Protein AF-A0AAC9FES9-F1 (afdb_monomer)

Secondary structure (DSSP, 8-state):
--HHHHHHHHHHTT----HHHHHHHHHHIIIIIHHHHH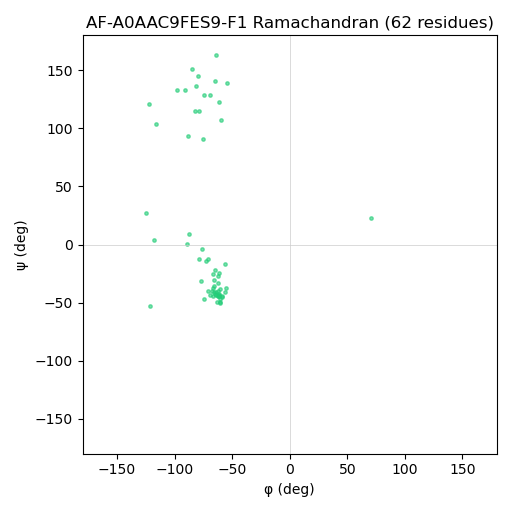TS-TTSTTTTS-SS---GGGGS----

pLDDT: mean 90.27, std 6.41, range [58.75, 97.31]

Solvent-accessible surface area (backbone atoms only — not comparable to full-atom values): 4234 Å² total; per-residue (Å²): 135,57,68,72,58,53,54,52,50,36,53,75,72,68,53,87,68,53,74,69,56,47,53,49,48,54,50,47,40,62,75,50,48,49,61,57,60,70,68,55,71,75,87,45,98,61,56,86,56,68,96,71,75,90,58,73,77,81,72,53,83,78,91,124

Foldseek 3Di:
DDLVVVVVVCVVVVHPDDPVRSVVVVCCCVPPVVVVVVPQDPPDPCSVPDPDDDDCVVVDDDPD

Radius of gyration: 18.67 Å; Cα contacts (8 Å, |Δi|>4): 15; chains: 1; bounding box: 37×44×36 Å

Structure (mmCIF, N/CA/C/O backbone):
data_AF-A0AAC9FES9-F1
#
_entry.id   AF-A0AAC9FES9-F1
#
loop_
_atom_site.group_PDB
_atom_site.id
_atom_site.type_symbol
_atom_site.label_atom_id
_atom_site.label_alt_id
_atom_site.label_comp_id
_atom_site.label_asym_id
_atom_site.label_entity_id
_atom_site.label_seq_id
_atom_site.pdbx_PDB_ins_code
_atom_site.Cartn_x
_atom_site.Cartn_y
_atom_site.Cartn_z
_atom_site.occupancy
_atom_site.B_iso_or_equiv
_atom_site.auth_seq_id
_atom_site.auth_comp_id
_atom_site.auth_asym_id
_atom_site.auth_atom_id
_atom_site.pdbx_PDB_model_num
ATOM 1 N N . MET A 1 1 ? -5.784 8.630 -0.671 1.00 82.88 1 MET A N 1
ATOM 2 C CA . MET A 1 1 ? -6.788 7.545 -0.879 1.00 82.88 1 MET A CA 1
ATOM 3 C C . MET A 1 1 ? -7.783 7.586 0.274 1.00 82.88 1 MET A C 1
ATOM 5 O O . MET A 1 1 ? -7.360 7.922 1.376 1.00 82.88 1 MET A O 1
ATOM 9 N N . LYS A 1 2 ? -9.075 7.320 0.063 1.00 90.31 2 LYS A N 1
ATOM 10 C CA . LYS A 1 2 ? -10.061 7.359 1.159 1.00 90.31 2 LYS A CA 1
ATOM 11 C C . LYS A 1 2 ? -10.108 6.021 1.924 1.00 90.31 2 LYS A C 1
ATOM 13 O O . LYS A 1 2 ? -9.833 4.985 1.315 1.00 90.31 2 LYS A O 1
ATOM 18 N N . PRO A 1 3 ? -10.453 5.995 3.226 1.00 90.62 3 PRO A N 1
ATOM 19 C CA . PRO A 1 3 ? -10.474 4.759 4.018 1.00 90.62 3 PRO A CA 1
ATOM 20 C C . PRO A 1 3 ? -11.345 3.643 3.420 1.00 90.62 3 PRO A C 1
ATOM 22 O O . PRO A 1 3 ? -10.958 2.479 3.436 1.00 90.62 3 PRO A O 1
ATOM 25 N N . GLU A 1 4 ? -12.485 3.982 2.824 1.00 93.69 4 GLU A N 1
ATOM 26 C CA . GLU A 1 4 ? -13.383 3.031 2.165 1.00 93.69 4 GLU A CA 1
ATOM 27 C C . GLU A 1 4 ? -12.740 2.315 0.963 1.00 93.69 4 GLU A C 1
ATOM 29 O O . GLU A 1 4 ? -12.999 1.134 0.730 1.00 93.69 4 GLU A O 1
ATOM 34 N N . GLU A 1 5 ? -11.850 2.994 0.235 1.00 94.62 5 GLU A N 1
ATOM 35 C CA . GLU A 1 5 ? -11.099 2.409 -0.880 1.00 94.62 5 GLU A CA 1
ATOM 36 C C . GLU A 1 5 ? -10.049 1.423 -0.349 1.00 94.62 5 GLU A C 1
ATOM 38 O O . GLU A 1 5 ? -9.893 0.327 -0.888 1.00 94.62 5 GLU A O 1
ATOM 43 N N . ILE A 1 6 ? -9.383 1.771 0.758 1.00 93.12 6 ILE A N 1
ATOM 44 C CA . ILE A 1 6 ? -8.408 0.903 1.436 1.00 93.12 6 ILE A CA 1
ATOM 45 C C . ILE A 1 6 ? -9.099 -0.361 1.967 1.00 93.12 6 ILE A C 1
ATOM 47 O O . ILE A 1 6 ? -8.567 -1.459 1.807 1.00 93.12 6 ILE A O 1
ATOM 51 N N . ALA A 1 7 ? -10.305 -0.238 2.532 1.00 92.38 7 ALA A N 1
ATOM 52 C CA . ALA A 1 7 ? -11.096 -1.380 2.995 1.00 92.38 7 ALA A CA 1
ATOM 53 C C . ALA A 1 7 ? -11.456 -2.339 1.850 1.00 92.38 7 ALA A C 1
ATOM 55 O O . ALA A 1 7 ? -11.314 -3.558 1.984 1.00 92.38 7 ALA A O 1
ATOM 56 N N . ALA A 1 8 ? -11.883 -1.799 0.704 1.00 94.50 8 ALA A N 1
ATOM 57 C CA . ALA A 1 8 ? -12.184 -2.604 -0.476 1.00 94.50 8 ALA A CA 1
ATOM 58 C C . ALA A 1 8 ? -10.937 -3.343 -0.991 1.00 94.50 8 ALA A C 1
ATOM 60 O O . ALA A 1 8 ? -10.999 -4.541 -1.273 1.00 94.50 8 ALA A O 1
ATOM 61 N N . LEU A 1 9 ? -9.791 -2.660 -1.060 1.00 95.25 9 LEU A N 1
ATOM 62 C CA . LEU A 1 9 ? -8.524 -3.254 -1.492 1.00 95.25 9 LEU A CA 1
ATOM 63 C C . LEU A 1 9 ? -8.035 -4.348 -0.538 1.00 95.25 9 LEU A C 1
ATOM 65 O O . LEU A 1 9 ? -7.641 -5.415 -1.004 1.00 95.25 9 LEU A O 1
ATOM 69 N N . ALA A 1 10 ? -8.108 -4.125 0.776 1.00 94.31 10 ALA A N 1
ATOM 70 C CA . ALA A 1 10 ? -7.741 -5.128 1.774 1.00 94.31 10 ALA A CA 1
ATOM 71 C C . ALA A 1 10 ? -8.583 -6.405 1.616 1.00 94.31 10 ALA A C 1
ATOM 73 O O . ALA A 1 10 ? -8.037 -7.508 1.572 1.00 94.31 10 ALA A O 1
ATOM 74 N N . LYS A 1 11 ? -9.898 -6.255 1.407 1.00 94.38 11 LYS A N 1
ATOM 75 C CA . LYS A 1 11 ? -10.799 -7.381 1.139 1.00 94.38 11 LYS A CA 1
ATOM 76 C C . LYS A 1 11 ? -10.445 -8.118 -0.154 1.00 94.38 11 LYS A C 1
ATOM 78 O O . LYS A 1 11 ? -10.425 -9.346 -0.167 1.00 94.38 11 LYS A O 1
ATOM 83 N N . HIS A 1 12 ? -10.159 -7.399 -1.240 1.00 97.12 12 HIS A N 1
ATOM 84 C CA . HIS A 1 12 ? -9.760 -8.015 -2.511 1.00 97.12 12 HIS A CA 1
ATOM 85 C C . HIS A 1 12 ? -8.408 -8.728 -2.435 1.00 97.12 12 HIS A C 1
ATOM 87 O O . HIS A 1 12 ? -8.214 -9.732 -3.116 1.00 97.12 12 HIS A O 1
ATOM 93 N N . ALA A 1 13 ? -7.506 -8.249 -1.582 1.00 95.81 13 ALA A N 1
ATOM 94 C CA . ALA A 1 13 ? -6.245 -8.911 -1.276 1.00 95.81 13 ALA A CA 1
ATOM 95 C C . ALA A 1 13 ? -6.407 -10.128 -0.341 1.00 95.81 13 ALA A C 1
ATOM 97 O O . ALA A 1 13 ? -5.422 -10.806 -0.061 1.00 95.81 13 ALA A O 1
ATOM 98 N N . GLY A 1 14 ? -7.623 -10.412 0.144 1.00 96.25 14 GLY A N 1
ATOM 99 C CA . GLY A 1 14 ? -7.887 -11.506 1.079 1.00 96.25 14 GLY A CA 1
ATOM 100 C C . GLY A 1 14 ? -7.332 -11.259 2.483 1.00 96.25 14 GLY A C 1
ATOM 101 O O . GLY A 1 14 ? -7.089 -12.215 3.214 1.00 96.25 14 GLY A O 1
ATOM 102 N N . LEU A 1 15 ? -7.104 -9.996 2.857 1.00 95.25 15 LEU A N 1
ATOM 103 C CA . LEU A 1 15 ? -6.639 -9.629 4.190 1.00 95.25 15 LEU A CA 1
ATOM 104 C C . LEU A 1 15 ? -7.828 -9.577 5.152 1.00 95.25 15 LEU A C 1
ATOM 106 O O . LEU A 1 15 ? -8.708 -8.726 5.014 1.00 95.25 15 LEU A O 1
ATOM 110 N N . ASP A 1 16 ? -7.831 -10.472 6.137 1.00 94.12 16 ASP A N 1
ATOM 111 C CA . ASP A 1 16 ? -8.752 -10.416 7.271 1.00 94.12 16 ASP A CA 1
ATOM 112 C C . ASP A 1 16 ? -8.123 -9.564 8.378 1.00 94.12 16 ASP A C 1
ATOM 114 O O . ASP A 1 16 ? -7.280 -10.030 9.146 1.00 94.12 16 ASP A O 1
ATOM 118 N N . LEU A 1 17 ? -8.445 -8.269 8.373 1.00 94.00 17 LEU A N 1
ATOM 119 C CA . LEU A 1 17 ? -7.859 -7.290 9.283 1.00 94.00 17 LEU A CA 1
ATOM 120 C C . LEU A 1 17 ? -8.787 -7.044 10.468 1.00 94.00 17 LEU 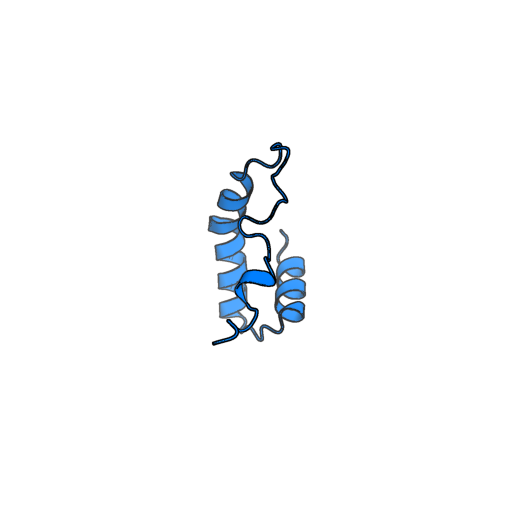A C 1
ATOM 122 O O . LEU A 1 17 ? -9.971 -6.745 10.299 1.00 94.00 17 LEU A O 1
ATOM 126 N N . SER A 1 18 ? -8.225 -7.067 11.675 1.00 96.62 18 SER A N 1
ATOM 127 C CA . SER A 1 18 ? -8.907 -6.516 12.842 1.00 96.62 18 SER A CA 1
ATOM 128 C C . SER A 1 18 ? -9.100 -5.001 12.687 1.00 96.62 18 SER A C 1
ATOM 130 O O . SER A 1 18 ? -8.408 -4.338 11.910 1.00 96.62 18 SER A O 1
ATOM 132 N N . ALA A 1 19 ? -10.002 -4.419 13.482 1.00 94.75 19 ALA A N 1
ATOM 133 C CA . ALA A 1 19 ? -10.215 -2.971 13.482 1.00 94.75 19 ALA A CA 1
ATOM 134 C C . ALA A 1 19 ? -8.918 -2.185 13.762 1.00 94.75 19 ALA A C 1
ATOM 136 O O . ALA A 1 19 ? -8.640 -1.204 13.079 1.00 94.75 19 ALA A O 1
ATOM 137 N N . SER A 1 20 ? -8.085 -2.655 14.701 1.00 97.06 20 SER A N 1
ATOM 138 C CA . SER A 1 20 ? -6.815 -1.996 15.031 1.00 97.06 20 SER A CA 1
ATOM 139 C C . SER A 1 20 ? -5.795 -2.080 13.894 1.00 97.06 20 SER A C 1
ATOM 141 O O . SER A 1 20 ? -5.123 -1.097 13.601 1.00 97.06 20 SER A O 1
ATOM 143 N N . GLN A 1 21 ? -5.708 -3.227 13.212 1.00 97.31 21 GLN A N 1
ATOM 144 C CA . GLN A 1 21 ? -4.830 -3.396 12.050 1.00 97.31 21 GLN A CA 1
ATOM 145 C C . GLN A 1 21 ? -5.283 -2.529 10.876 1.00 97.31 21 GLN A C 1
ATOM 147 O O . GLN A 1 21 ? -4.459 -1.982 10.145 1.00 97.31 21 GLN A O 1
ATO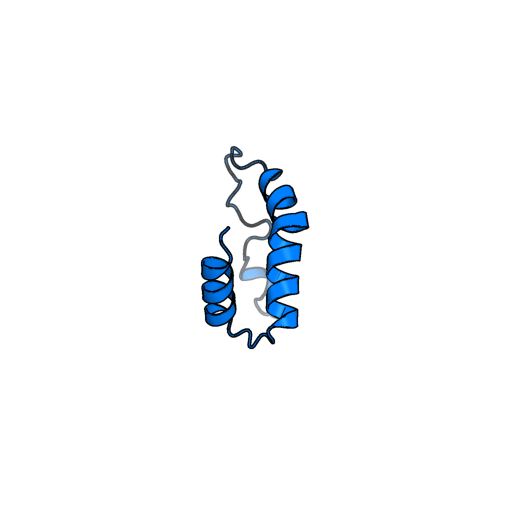M 152 N N . PHE A 1 22 ? -6.596 -2.389 10.693 1.00 96.56 22 PHE A N 1
ATOM 153 C CA . PHE A 1 22 ? -7.145 -1.533 9.656 1.00 96.56 22 PHE A CA 1
ATOM 154 C C . PHE A 1 22 ? -6.855 -0.049 9.925 1.00 96.56 22 PHE A C 1
ATOM 156 O O . PHE A 1 22 ? -6.412 0.658 9.019 1.00 96.56 22 PHE A O 1
ATOM 163 N N . GLU A 1 23 ? -7.027 0.424 11.162 1.00 96.44 23 GLU A N 1
ATOM 164 C CA . GLU A 1 23 ? -6.660 1.797 11.539 1.00 96.44 23 GLU A CA 1
ATOM 165 C C . GLU A 1 23 ? -5.162 2.070 11.359 1.00 96.44 23 GLU A C 1
ATOM 167 O O . GLU A 1 23 ? -4.779 3.117 10.824 1.00 96.44 23 GLU A O 1
ATOM 172 N N . GLU A 1 24 ? -4.310 1.118 11.748 1.00 96.62 24 GLU A N 1
ATOM 173 C CA . GLU A 1 24 ? -2.865 1.211 11.544 1.00 96.62 24 GLU A CA 1
ATOM 174 C C . GLU A 1 24 ? -2.516 1.284 10.052 1.00 96.62 24 GLU A C 1
ATOM 176 O O . GLU A 1 24 ? -1.714 2.130 9.648 1.00 96.62 24 GLU A O 1
ATOM 181 N N . LEU A 1 25 ? -3.155 0.459 9.216 1.00 95.12 25 LEU A N 1
ATOM 182 C CA . LEU A 1 25 ? -2.969 0.463 7.766 1.00 95.12 25 LEU A CA 1
ATOM 183 C C . LEU A 1 25 ? -3.349 1.815 7.154 1.00 95.12 25 LEU A C 1
ATOM 185 O O . LEU A 1 25 ? -2.561 2.381 6.397 1.00 95.12 25 LEU A O 1
ATOM 189 N N . VAL A 1 26 ? -4.531 2.345 7.484 1.00 95.94 26 VAL A N 1
ATOM 190 C CA . VAL A 1 26 ? -5.008 3.639 6.967 1.00 95.94 26 VAL A CA 1
ATOM 191 C C . VAL A 1 26 ? -4.055 4.762 7.376 1.00 95.94 26 VAL A C 1
ATOM 193 O O . VAL A 1 26 ? -3.642 5.565 6.534 1.00 95.94 26 VAL A O 1
ATOM 196 N N . THR A 1 27 ? -3.657 4.785 8.650 1.00 96.00 27 THR A N 1
ATOM 197 C CA . THR A 1 27 ? -2.747 5.799 9.197 1.00 96.00 27 THR A CA 1
ATOM 198 C C . THR A 1 27 ? -1.379 5.730 8.528 1.00 96.00 27 THR A C 1
ATOM 200 O O . THR A 1 27 ? -0.869 6.739 8.041 1.00 96.00 27 THR A O 1
ATOM 203 N N . THR A 1 28 ? -0.797 4.534 8.444 1.00 95.31 28 THR A N 1
ATOM 204 C CA . THR A 1 28 ? 0.531 4.313 7.859 1.00 95.31 28 THR A CA 1
ATOM 205 C C . THR A 1 28 ? 0.539 4.625 6.367 1.00 95.31 28 THR A C 1
ATOM 207 O O . THR A 1 28 ? 1.476 5.256 5.865 1.00 95.31 28 THR A O 1
ATOM 210 N N . PHE A 1 29 ? -0.518 4.238 5.648 1.00 94.06 29 PHE A N 1
ATOM 211 C CA . PHE A 1 29 ? -0.639 4.526 4.227 1.00 94.06 29 PHE A CA 1
ATOM 212 C C . PHE A 1 29 ? -0.639 6.035 3.966 1.00 94.06 29 PHE A C 1
ATOM 214 O O . PHE A 1 29 ? 0.159 6.509 3.158 1.00 94.06 29 PHE A O 1
ATOM 221 N N . GLY A 1 30 ? -1.478 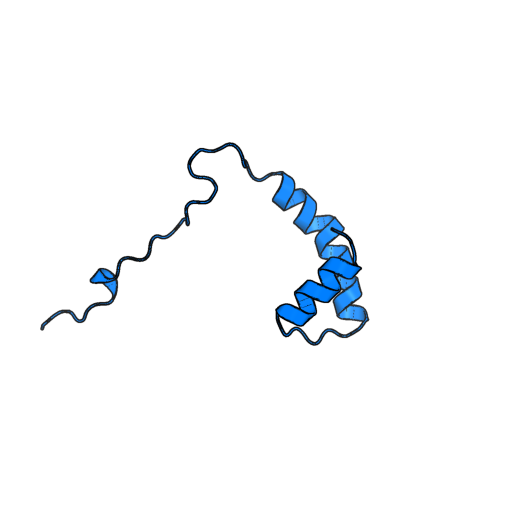6.794 4.676 1.00 92.81 30 GLY A N 1
ATOM 222 C CA . GLY A 1 30 ? -1.574 8.244 4.493 1.00 92.81 30 GLY A CA 1
ATOM 223 C C . GLY A 1 30 ? -0.336 9.004 4.976 1.00 92.81 30 GLY A C 1
ATOM 224 O O . GLY A 1 30 ? 0.158 9.890 4.283 1.00 92.81 30 GLY A O 1
ATOM 225 N N . ALA A 1 31 ? 0.197 8.652 6.149 1.00 94.19 31 ALA A N 1
ATOM 226 C CA . ALA A 1 31 ? 1.296 9.394 6.764 1.00 94.19 31 ALA A CA 1
ATOM 227 C C . ALA A 1 31 ? 2.664 9.111 6.123 1.00 94.19 31 ALA A C 1
ATOM 229 O O . ALA A 1 31 ? 3.525 9.991 6.108 1.00 94.19 31 ALA A O 1
ATOM 230 N N . VAL A 1 32 ? 2.885 7.894 5.612 1.00 94.62 32 VAL A N 1
ATOM 231 C CA . VAL A 1 32 ? 4.216 7.443 5.172 1.00 94.62 32 VAL A CA 1
ATOM 232 C C . VAL A 1 32 ? 4.229 7.046 3.699 1.00 94.62 32 VAL A C 1
ATOM 234 O O . VAL A 1 32 ? 5.047 7.554 2.930 1.00 94.62 32 VAL A O 1
ATOM 237 N N . ILE A 1 33 ? 3.324 6.159 3.279 1.00 93.38 33 ILE A N 1
ATOM 238 C CA . ILE A 1 33 ? 3.385 5.549 1.943 1.00 93.38 33 ILE A CA 1
ATOM 239 C C . ILE A 1 33 ? 2.964 6.529 0.844 1.00 93.38 33 ILE A C 1
ATOM 241 O O . ILE A 1 33 ? 3.664 6.658 -0.161 1.00 93.38 33 ILE A O 1
ATOM 245 N N . GLU A 1 34 ? 1.858 7.252 1.018 1.00 92.69 34 GLU A N 1
ATOM 246 C CA . GLU A 1 34 ? 1.336 8.185 0.013 1.00 92.69 34 GLU A CA 1
ATOM 247 C C . GLU A 1 34 ? 2.358 9.292 -0.344 1.00 92.69 34 GLU A C 1
ATOM 249 O O . GLU A 1 34 ? 2.630 9.470 -1.539 1.00 92.69 34 GLU A O 1
ATOM 254 N N . PRO A 1 35 ? 3.051 9.939 0.619 1.00 93.75 35 PRO A N 1
ATOM 255 C CA . PRO A 1 35 ? 4.154 10.855 0.318 1.00 93.75 35 PRO A CA 1
ATOM 256 C C . PRO A 1 35 ? 5.326 10.199 -0.424 1.00 93.75 35 PRO A C 1
ATOM 258 O O . PRO A 1 35 ? 5.914 10.807 -1.321 1.00 93.75 35 PRO A O 1
ATOM 261 N N . MET A 1 36 ? 5.688 8.955 -0.088 1.00 94.12 36 MET A N 1
ATOM 262 C CA . MET A 1 36 ? 6.753 8.234 -0.796 1.00 94.12 36 MET A CA 1
ATOM 263 C C . MET A 1 36 ? 6.373 7.966 -2.256 1.00 94.12 36 MET A C 1
ATOM 265 O O . MET A 1 36 ? 7.192 8.183 -3.151 1.00 94.12 36 MET A O 1
ATOM 269 N N . LEU A 1 37 ? 5.128 7.559 -2.512 1.00 91.00 37 LEU A N 1
ATOM 270 C CA . LEU A 1 37 ? 4.623 7.304 -3.862 1.00 91.00 37 LEU A CA 1
ATOM 271 C C . LEU A 1 37 ? 4.561 8.578 -4.712 1.00 91.00 37 LEU A C 1
ATOM 273 O O . LEU A 1 37 ? 4.848 8.528 -5.908 1.00 91.00 37 LEU A O 1
ATOM 277 N N . GLN A 1 38 ? 4.243 9.726 -4.110 1.00 91.00 38 GLN A N 1
ATOM 278 C CA . GLN A 1 38 ? 4.233 11.020 -4.802 1.00 91.00 38 GLN A CA 1
ATOM 279 C C . GLN A 1 38 ? 5.625 11.459 -5.288 1.00 91.00 38 GLN A C 1
ATOM 281 O O . GLN A 1 38 ? 5.727 12.241 -6.232 1.00 91.00 38 GLN A O 1
ATOM 286 N N . ARG A 1 39 ? 6.708 10.935 -4.698 1.00 91.50 39 ARG A N 1
ATOM 287 C CA . ARG A 1 39 ? 8.092 11.228 -5.117 1.00 91.50 3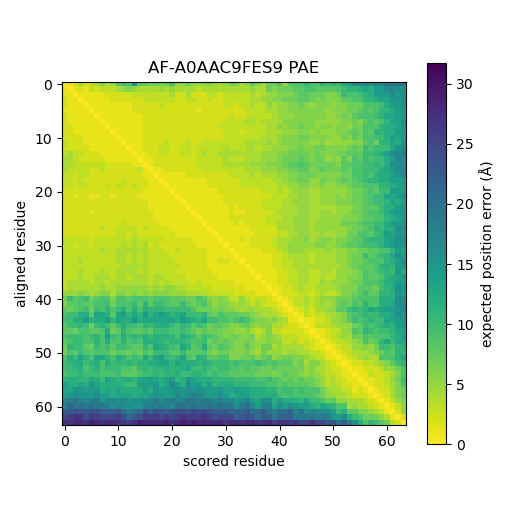9 ARG A CA 1
ATOM 288 C C . ARG A 1 39 ? 8.530 10.448 -6.358 1.00 91.50 39 ARG A C 1
ATOM 290 O O . ARG A 1 39 ? 9.582 10.753 -6.925 1.00 91.50 39 ARG A O 1
ATOM 297 N N . LEU A 1 40 ? 7.771 9.433 -6.775 1.00 89.62 40 LEU A N 1
ATOM 298 C CA . LEU A 1 40 ? 8.102 8.630 -7.948 1.00 89.62 40 LEU A CA 1
ATOM 299 C C . LEU A 1 40 ? 7.945 9.461 -9.233 1.00 89.62 40 LEU A C 1
ATOM 301 O O . LEU A 1 40 ? 6.906 10.069 -9.487 1.00 89.62 40 LEU A O 1
ATOM 305 N N . ARG A 1 41 ? 8.985 9.476 -10.077 1.00 85.69 41 ARG A N 1
ATOM 306 C CA . ARG A 1 41 ? 8.997 10.224 -11.347 1.00 85.69 41 ARG A CA 1
ATOM 307 C C . ARG A 1 41 ? 8.158 9.517 -12.416 1.00 85.69 41 ARG A C 1
ATOM 309 O O . ARG A 1 41 ? 8.683 8.706 -13.174 1.00 85.69 41 ARG A O 1
ATOM 316 N N . ARG A 1 42 ? 6.872 9.865 -12.502 1.00 84.62 42 ARG A N 1
ATOM 317 C CA . ARG A 1 42 ? 5.911 9.266 -13.452 1.00 84.62 42 ARG A CA 1
ATOM 318 C C . ARG A 1 42 ? 6.086 9.689 -14.915 1.00 84.62 42 ARG A C 1
ATOM 320 O O . ARG A 1 42 ? 5.536 9.059 -15.801 1.00 84.62 42 ARG A O 1
ATOM 327 N N . ASN A 1 43 ? 6.858 10.739 -15.192 1.00 87.38 43 ASN A N 1
ATOM 328 C CA . ASN A 1 43 ? 7.050 11.288 -16.542 1.00 87.38 43 ASN A CA 1
ATOM 329 C C . ASN A 1 43 ? 8.193 10.631 -17.343 1.00 87.38 43 ASN A C 1
ATOM 331 O O . ASN A 1 43 ? 8.584 11.137 -18.393 1.00 87.38 43 ASN A O 1
ATOM 335 N N . ARG A 1 44 ? 8.773 9.532 -16.853 1.00 85.25 44 ARG A N 1
ATOM 336 C CA . ARG A 1 44 ? 9.827 8.800 -17.562 1.00 85.25 44 ARG A CA 1
ATOM 337 C C . ARG A 1 44 ? 9.196 7.873 -18.604 1.00 85.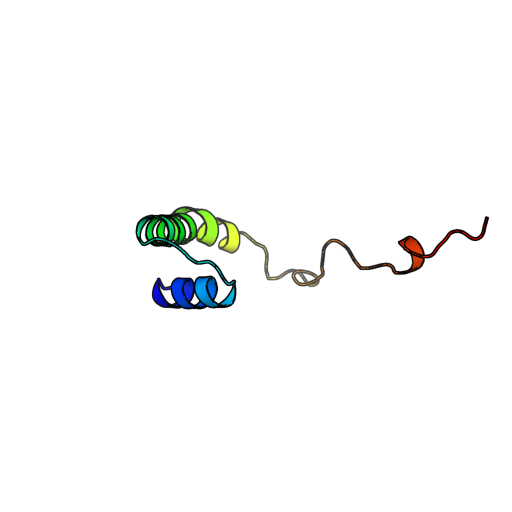25 44 ARG A C 1
ATOM 339 O O . ARG A 1 44 ? 8.294 7.121 -18.265 1.00 85.25 44 ARG A O 1
ATOM 346 N N . CYS A 1 45 ? 9.757 7.811 -19.815 1.00 85.06 45 CYS A N 1
ATOM 347 C CA . CYS A 1 45 ? 9.265 6.946 -20.905 1.00 85.06 45 CYS A CA 1
ATOM 348 C C . CYS A 1 45 ? 9.165 5.447 -20.565 1.00 85.06 45 CYS A C 1
ATOM 350 O O . CYS A 1 45 ? 8.536 4.699 -21.297 1.00 85.06 45 CYS A O 1
ATOM 352 N N . ARG A 1 46 ? 9.827 5.008 -19.492 1.00 84.06 46 ARG A N 1
ATOM 353 C CA . ARG A 1 46 ? 9.910 3.614 -19.041 1.00 84.06 46 ARG A CA 1
ATOM 354 C C . ARG A 1 46 ? 9.443 3.460 -17.593 1.00 84.06 46 ARG A C 1
ATOM 356 O O . ARG A 1 46 ? 9.978 2.638 -16.862 1.00 84.06 46 ARG A O 1
ATOM 363 N N . PHE A 1 47 ? 8.562 4.347 -17.126 1.00 84.88 47 PHE A N 1
ATOM 364 C CA . PHE A 1 47 ? 8.097 4.332 -15.737 1.00 84.88 47 PHE A CA 1
ATOM 365 C C . PHE A 1 47 ? 7.361 3.029 -15.392 1.00 84.88 47 PHE A C 1
ATOM 367 O O . PHE A 1 47 ? 7.601 2.473 -14.325 1.00 84.88 47 PHE A O 1
ATOM 374 N N . ASP A 1 48 ? 6.553 2.526 -16.326 1.00 85.19 48 ASP A N 1
ATOM 375 C CA . ASP A 1 48 ? 5.775 1.294 -16.156 1.00 85.19 48 ASP A CA 1
ATOM 376 C C . ASP A 1 48 ? 6.536 0.027 -16.592 1.00 85.19 48 ASP A C 1
ATOM 378 O O . ASP A 1 48 ? 5.998 -1.078 -16.517 1.00 85.19 48 ASP A O 1
ATOM 382 N N . GLU A 1 49 ? 7.789 0.150 -17.054 1.00 86.62 49 GLU A N 1
ATOM 383 C CA . GLU A 1 49 ? 8.594 -1.023 -17.407 1.00 86.62 49 GLU A CA 1
ATOM 384 C C . GLU A 1 49 ? 9.072 -1.734 -16.126 1.00 86.62 49 GLU A C 1
ATOM 386 O O 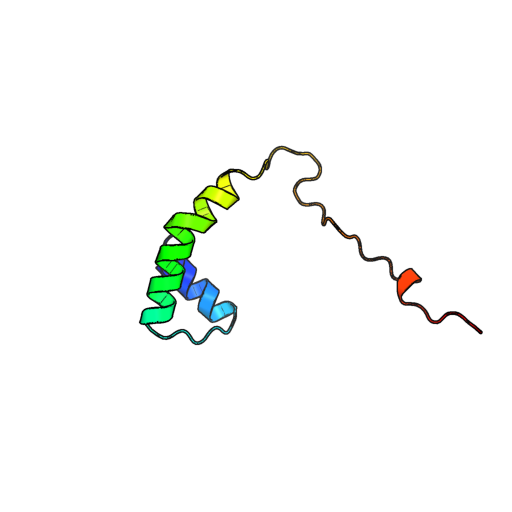. GLU A 1 49 ? 9.664 -1.094 -15.249 1.00 86.62 49 GLU A O 1
ATOM 391 N N . PRO A 1 50 ? 8.871 -3.060 -15.998 1.00 87.38 50 PRO A N 1
ATOM 392 C CA . PRO A 1 50 ? 9.355 -3.799 -14.841 1.00 87.38 50 PRO A CA 1
ATOM 393 C C . PRO A 1 50 ? 10.887 -3.783 -14.802 1.00 87.38 50 PRO A C 1
ATOM 395 O O . PRO A 1 50 ? 11.557 -3.943 -15.821 1.00 87.38 50 PRO A O 1
ATOM 398 N N . ALA A 1 51 ? 11.458 -3.654 -13.600 1.00 86.12 51 ALA A N 1
ATOM 399 C CA . ALA A 1 51 ? 12.912 -3.674 -13.414 1.00 86.12 51 ALA A CA 1
ATOM 400 C C . ALA A 1 51 ? 13.552 -5.009 -13.845 1.00 86.12 51 ALA A C 1
ATOM 402 O O . ALA A 1 51 ? 14.718 -5.051 -14.239 1.00 86.12 51 ALA A O 1
ATOM 403 N N . HIS A 1 52 ? 12.783 -6.097 -13.782 1.00 83.12 52 HIS A N 1
ATOM 404 C CA . HIS A 1 52 ? 13.190 -7.423 -14.219 1.00 83.12 52 HIS A CA 1
ATOM 405 C C . HIS A 1 52 ? 12.218 -7.928 -15.278 1.00 83.12 52 HIS A C 1
ATOM 407 O O . HIS A 1 52 ? 11.022 -8.059 -15.027 1.00 83.12 52 HIS A O 1
ATOM 413 N N . VAL A 1 53 ? 12.746 -8.226 -16.463 1.00 86.00 53 VAL A N 1
ATOM 414 C CA . VAL A 1 53 ? 11.987 -8.852 -17.545 1.00 86.00 53 VAL A CA 1
ATOM 415 C C . VAL A 1 53 ? 12.139 -10.361 -17.422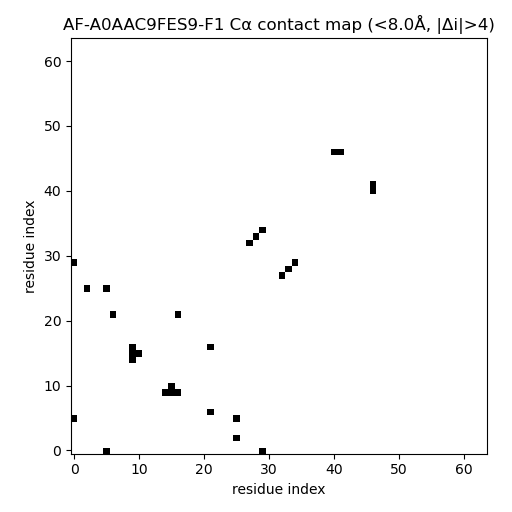 1.00 86.00 53 VAL A C 1
ATOM 417 O O . VAL A 1 53 ? 13.247 -10.869 -17.226 1.00 86.00 53 VAL A O 1
ATOM 420 N N . PHE A 1 54 ? 11.020 -11.071 -17.521 1.00 86.94 54 PHE A N 1
ATOM 421 C CA . PHE A 1 54 ? 11.020 -12.524 -17.559 1.00 86.94 54 PHE A CA 1
ATOM 422 C C . PHE A 1 54 ? 11.800 -13.017 -18.786 1.00 86.94 54 PHE A C 1
ATOM 424 O O . PHE A 1 54 ? 11.467 -12.674 -19.919 1.00 86.94 54 PHE A O 1
ATOM 431 N N . ASP A 1 55 ? 12.833 -13.827 -18.554 1.00 87.75 55 ASP A N 1
ATOM 432 C CA . ASP A 1 55 ? 13.576 -14.520 -19.606 1.00 87.75 55 ASP A CA 1
ATOM 433 C C . ASP A 1 55 ? 13.397 -16.032 -19.416 1.00 87.75 55 ASP A C 1
ATOM 435 O O . ASP A 1 55 ? 14.035 -16.601 -18.524 1.00 87.75 55 ASP A O 1
ATOM 439 N N . PRO A 1 56 ? 12.555 -16.702 -20.226 1.00 88.75 56 PRO A N 1
ATOM 440 C CA . PRO A 1 56 ? 12.266 -18.125 -20.057 1.00 88.75 56 PRO A CA 1
ATOM 441 C C . PRO A 1 56 ? 13.511 -19.006 -20.210 1.00 88.75 56 PRO A C 1
ATOM 443 O O . PRO A 1 56 ? 13.564 -20.087 -19.631 1.00 88.75 56 PRO A O 1
ATOM 446 N N . ARG A 1 57 ? 14.543 -18.546 -20.931 1.00 88.44 57 ARG A N 1
ATOM 447 C CA . ARG A 1 57 ? 15.776 -19.317 -21.163 1.00 88.44 57 ARG A CA 1
ATOM 448 C C . AR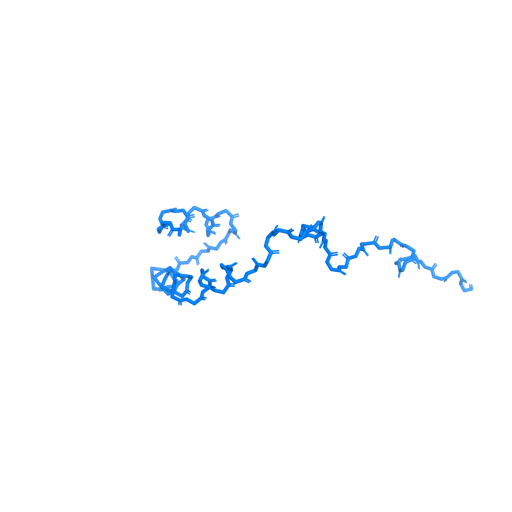G A 1 57 ? 16.578 -19.536 -19.884 1.00 88.44 57 ARG A C 1
ATOM 450 O O . ARG A 1 57 ? 17.299 -20.518 -19.792 1.00 88.44 57 ARG A O 1
ATOM 457 N N . LYS A 1 58 ? 16.433 -18.657 -18.884 1.00 86.25 58 LYS A N 1
ATOM 458 C CA . LYS A 1 58 ? 17.074 -18.818 -17.566 1.00 86.25 58 LYS A CA 1
ATOM 459 C C . LYS A 1 58 ? 16.472 -19.950 -16.730 1.00 86.25 58 LYS A C 1
ATOM 461 O O . LYS A 1 58 ? 17.041 -20.296 -15.702 1.00 86.25 58 LYS A O 1
ATOM 466 N N . PHE A 1 59 ? 15.325 -20.482 -17.145 1.00 84.75 59 PHE A N 1
ATOM 467 C CA . PHE A 1 59 ? 14.565 -21.489 -16.405 1.00 84.75 59 PHE A CA 1
ATOM 468 C C . PHE A 1 59 ? 14.439 -22.814 -17.168 1.00 84.75 59 PHE A C 1
ATOM 470 O O . PHE A 1 59 ? 13.756 -23.719 -16.696 1.00 84.75 59 PHE A O 1
ATOM 477 N N . MET A 1 60 ? 15.072 -22.934 -18.341 1.00 86.44 60 MET A N 1
ATOM 478 C CA . MET A 1 60 ? 15.124 -24.196 -19.077 1.00 86.44 60 MET A CA 1
ATOM 479 C C . MET A 1 60 ? 16.194 -25.112 -18.467 1.00 86.44 60 MET A C 1
ATOM 481 O O . MET A 1 60 ? 17.227 -24.608 -18.016 1.00 86.44 60 MET A O 1
ATOM 485 N N . PRO A 1 61 ? 15.972 -26.438 -18.445 1.00 83.81 61 PRO A N 1
ATOM 486 C CA . PRO A 1 61 ? 17.009 -27.389 -18.072 1.00 83.81 61 PRO A CA 1
ATOM 487 C C . PRO A 1 61 ? 18.253 -27.169 -18.934 1.00 83.81 61 PRO A C 1
ATOM 489 O O . PRO A 1 61 ? 18.146 -26.923 -20.135 1.00 83.81 61 PRO A O 1
ATOM 492 N N . VAL A 1 62 ? 19.432 -27.249 -18.322 1.00 81.62 62 VAL A N 1
ATOM 493 C CA . VAL A 1 62 ? 20.671 -27.376 -19.088 1.00 81.62 62 VAL A CA 1
ATOM 494 C C . VAL A 1 62 ? 20.737 -28.844 -19.483 1.00 81.62 62 VAL A C 1
ATOM 496 O O . VAL A 1 62 ? 20.792 -29.688 -18.591 1.00 81.62 62 VAL A O 1
ATOM 499 N N . ASP A 1 63 ? 20.654 -29.153 -20.775 1.00 73.19 63 ASP A N 1
ATOM 500 C CA . ASP A 1 63 ? 20.917 -30.510 -21.257 1.00 73.19 63 ASP A CA 1
ATOM 501 C C . ASP A 1 63 ? 22.361 -30.861 -20.854 1.00 73.19 63 ASP A C 1
ATOM 503 O O . ASP A 1 63 ? 23.312 -30.255 -21.357 1.00 73.19 63 ASP A O 1
ATOM 507 N N . VAL A 1 64 ? 22.507 -31.746 -19.862 1.00 58.75 64 VAL A N 1
ATOM 508 C CA . VAL A 1 64 ? 23.795 -32.287 -19.391 1.00 58.75 64 VAL A CA 1
ATOM 509 C C . VAL A 1 64 ? 24.138 -33.528 -20.196 1.00 58.75 64 VAL A C 1
ATOM 511 O O . VAL A 1 64 ? 23.254 -34.409 -20.301 1.00 58.75 64 VAL A O 1
#

Organism: Aminobacter aminovorans (NCBI:txid83263)

Mean predicted aligned error: 6.56 Å

Nearest PDB structures (foldseek):
  3ip4-assembly1_C  TM=5.642E-01  e=5.813E-01  Staphylococcus aureus subsp. aureus Mu50
  4wj3-assembly2_I  TM=4.681E-01  e=2.027E+00  Pseudomonas aeruginosa PAO1

Sequence (64 aa):
MKPEEIAALAKHAGLDLSASQFEELVTTFGAVIEPMLQRLRRNRCRFDEPAHVFDPRKFMPVDV